Protein AF-A0A2K8UD78-F1 (afdb_monomer)

Organism: NCBI:txid1166950

Sequence (124 aa):
MNAIERAAAGLGLGLLLATGADGPFAATPTVAQVLAACARGAANGDRGVDAAMCEWYTAPCGCKPGQVDGSVYRWCLPVDESTPTTVRKVIAELRRAPDQTAAIDRVVPAILARLYPCTPGGPE

InterPro domains:
  IPR041238 Rap1a immunity protein [PF18602] (30-118)

Mean predicted aligned error: 11.89 Å

pLDDT: mean 79.91, std 20.1, range [38.03, 98.62]

Solvent-accessible surface area (backbone atoms only — not comparable to full-atom values): 7844 Å² total; per-residue (Å²): 134,88,82,85,88,78,91,75,95,74,89,81,85,79,84,75,89,79,74,82,73,75,76,94,65,79,75,69,54,25,39,50,56,42,53,51,25,36,54,55,4,53,76,54,74,62,43,61,70,34,20,52,51,26,46,67,68,44,42,95,58,67,85,43,90,83,47,50,98,81,46,92,57,58,56,35,78,58,95,86,63,50,62,72,60,50,27,53,53,45,54,57,50,59,74,67,46,91,62,46,74,44,45,33,84,61,49,45,46,55,49,44,24,69,77,23,57,66,56,94,89,56,82,125

Radius of gyration: 23.89 Å; Cα contacts (8 Å, |Δi|>4): 107; chains: 1; bounding box: 50×46×81 Å

Structure (mmCIF, N/CA/C/O backbone):
data_AF-A0A2K8UD78-F1
#
_entry.id   AF-A0A2K8UD78-F1
#
loop_
_atom_site.group_PDB
_atom_site.id
_atom_site.type_symbol
_atom_site.label_atom_id
_atom_site.label_alt_id
_atom_site.label_comp_id
_atom_site.label_asym_id
_atom_site.label_entity_id
_atom_site.label_seq_id
_atom_site.pdbx_PDB_ins_code
_atom_site.Cartn_x
_atom_site.Cartn_y
_atom_site.Cartn_z
_atom_site.occupancy
_atom_site.B_iso_or_equiv
_atom_site.auth_seq_id
_atom_site.auth_comp_id
_atom_site.auth_asym_id
_atom_site.auth_atom_id
_atom_site.pdbx_PDB_model_num
ATOM 1 N N . MET A 1 1 ? -29.667 33.786 63.195 1.00 38.94 1 MET A N 1
ATOM 2 C CA . MET A 1 1 ? -28.948 32.503 63.063 1.00 38.94 1 MET A CA 1
ATOM 3 C C . MET A 1 1 ? -29.460 31.818 61.809 1.00 38.94 1 MET A C 1
ATOM 5 O O . MET A 1 1 ? -30.658 31.591 61.746 1.00 38.94 1 MET A O 1
ATOM 9 N N . ASN A 1 2 ? -28.536 31.544 60.878 1.00 38.03 2 ASN A N 1
ATOM 10 C CA . ASN A 1 2 ? -28.632 30.717 59.657 1.00 38.03 2 ASN A CA 1
ATOM 11 C C . ASN A 1 2 ? -29.558 31.244 58.542 1.00 38.03 2 ASN A C 1
ATOM 13 O O . ASN A 1 2 ? -30.659 31.689 58.819 1.00 38.03 2 ASN A O 1
ATOM 17 N N . ALA A 1 3 ? -29.233 31.199 57.251 1.00 42.09 3 ALA A N 1
ATOM 18 C CA . ALA A 1 3 ? -28.007 30.990 56.480 1.00 42.09 3 ALA A CA 1
ATOM 19 C C . ALA A 1 3 ? -28.347 31.543 55.075 1.00 42.09 3 ALA A C 1
ATOM 21 O O . ALA A 1 3 ? -29.437 31.271 54.580 1.00 42.09 3 ALA A O 1
ATOM 22 N N . ILE A 1 4 ? -27.484 32.365 54.466 1.00 51.44 4 ILE A N 1
ATOM 23 C CA . ILE A 1 4 ? -27.744 32.980 53.152 1.00 51.44 4 ILE A CA 1
ATOM 24 C C . ILE A 1 4 ? -26.986 32.193 52.085 1.00 51.44 4 ILE A C 1
ATOM 26 O O . ILE A 1 4 ? -25.757 32.150 52.091 1.00 51.44 4 ILE A O 1
ATOM 30 N N . GLU A 1 5 ? -27.747 31.594 51.173 1.00 49.75 5 GLU A N 1
ATOM 31 C CA . GLU A 1 5 ? -27.287 31.055 49.899 1.00 49.75 5 GLU A CA 1
ATOM 32 C C . GLU A 1 5 ? -26.629 32.149 49.051 1.00 49.75 5 GLU A C 1
ATOM 34 O O . GLU A 1 5 ? -27.213 33.210 48.822 1.00 49.75 5 GLU A O 1
ATOM 39 N N . ARG A 1 6 ? -25.441 31.865 48.510 1.00 50.75 6 ARG A N 1
ATOM 40 C CA . ARG A 1 6 ? -24.939 32.518 47.297 1.00 50.75 6 ARG A CA 1
ATOM 41 C C . ARG A 1 6 ? -24.201 31.506 46.433 1.00 50.75 6 ARG A C 1
ATOM 43 O O . ARG A 1 6 ? -23.043 31.183 46.675 1.00 50.75 6 ARG A O 1
ATOM 50 N N . ALA A 1 7 ? -24.894 31.051 45.397 1.00 47.97 7 ALA A N 1
ATOM 51 C CA . ALA A 1 7 ? -24.274 30.601 44.165 1.00 47.97 7 ALA A CA 1
ATOM 52 C C . ALA A 1 7 ? -23.835 31.833 43.358 1.00 47.97 7 ALA A C 1
ATOM 54 O O . ALA A 1 7 ? -24.620 32.766 43.212 1.00 47.97 7 ALA A O 1
ATOM 55 N N . ALA A 1 8 ? -22.611 31.822 42.831 1.00 43.66 8 ALA A N 1
ATOM 56 C CA . ALA A 1 8 ? -22.270 32.374 41.518 1.00 43.66 8 ALA A CA 1
ATOM 57 C C . ALA A 1 8 ? -20.779 32.148 41.234 1.00 43.66 8 ALA A C 1
ATOM 59 O O . ALA A 1 8 ? -19.909 32.806 41.796 1.00 43.66 8 ALA A O 1
ATOM 60 N N . ALA A 1 9 ? -20.534 31.177 40.355 1.00 50.84 9 ALA A N 1
ATOM 61 C CA . ALA A 1 9 ? -19.676 31.300 39.182 1.00 50.84 9 ALA A CA 1
ATOM 62 C C . ALA A 1 9 ? -18.528 32.326 39.275 1.00 50.84 9 ALA A C 1
ATOM 64 O O . ALA A 1 9 ? -18.680 33.491 38.914 1.00 50.84 9 ALA A O 1
ATOM 65 N N . GLY A 1 10 ? -17.353 31.846 39.679 1.00 40.47 10 GLY A N 1
ATOM 66 C CA . GLY A 1 10 ? -16.090 32.567 39.577 1.00 40.47 10 GLY A CA 1
ATOM 67 C C . GLY A 1 10 ? -15.009 31.676 38.972 1.00 40.47 10 GLY A C 1
ATOM 68 O O . GLY A 1 10 ? -14.517 30.775 39.636 1.00 40.47 10 GLY A O 1
ATOM 69 N N . LEU A 1 11 ? -14.689 31.932 37.700 1.00 51.69 11 LEU A N 1
ATOM 70 C CA . LEU A 1 11 ? -13.363 31.818 37.074 1.00 51.69 11 LEU A CA 1
ATOM 71 C C . LEU A 1 11 ? -12.435 30.701 37.596 1.00 51.69 11 LEU A C 1
ATOM 73 O O . LEU A 1 11 ? -11.549 30.940 38.411 1.00 51.69 11 LEU A O 1
ATOM 77 N N . GLY A 1 12 ? -12.571 29.504 37.024 1.00 41.47 12 GLY A N 1
ATOM 78 C CA . GLY A 1 12 ? -11.552 28.453 37.072 1.00 41.47 12 GLY A CA 1
ATOM 79 C C . GLY A 1 12 ? -10.829 28.354 35.734 1.00 41.47 12 GLY A C 1
ATOM 80 O O . GLY A 1 12 ? -11.134 27.487 34.921 1.00 41.47 12 GLY A O 1
ATOM 81 N N . LEU A 1 13 ? -9.906 29.283 35.488 1.00 57.81 13 LEU A N 1
ATOM 82 C CA . LEU A 1 13 ? -8.905 29.171 34.435 1.00 57.81 13 LEU A CA 1
ATOM 83 C C . LEU A 1 13 ? -8.014 27.958 34.743 1.00 57.81 13 LEU A C 1
ATOM 85 O O . LEU A 1 13 ? -7.357 27.928 35.780 1.00 57.81 13 LEU A O 1
ATOM 89 N N . GLY A 1 14 ? -7.960 27.001 33.821 1.00 52.47 14 GLY A N 1
ATOM 90 C CA . GLY A 1 14 ? -6.900 26.000 33.786 1.00 52.47 14 GLY A CA 1
ATOM 91 C C . GLY A 1 14 ? -7.380 24.569 33.969 1.00 52.47 14 GLY A C 1
ATOM 92 O O . GLY A 1 14 ? -7.540 24.097 35.087 1.00 52.47 14 GLY A O 1
ATOM 93 N N . LEU A 1 15 ? -7.447 23.838 32.857 1.00 54.75 15 LEU A N 1
ATOM 94 C CA . LEU A 1 15 ? -6.851 22.510 32.850 1.00 54.75 15 LEU A CA 1
ATOM 95 C C . LEU A 1 15 ? -6.367 22.129 31.445 1.00 54.75 15 LEU A C 1
ATOM 97 O O . LEU A 1 15 ? -7.122 21.677 30.595 1.00 54.75 15 LEU A O 1
ATOM 101 N N . LEU A 1 16 ? -5.065 22.356 31.269 1.00 53.91 16 LEU A N 1
ATOM 102 C CA . LEU A 1 16 ? -4.115 21.478 30.589 1.00 53.91 16 LEU A CA 1
ATOM 103 C C . LEU A 1 16 ? -4.365 21.182 29.103 1.00 53.91 16 LEU A C 1
ATOM 105 O O . LEU A 1 16 ? -5.034 20.233 28.709 1.00 53.91 16 LEU A O 1
ATOM 109 N N . LEU A 1 17 ? -3.647 21.964 28.295 1.00 53.59 17 LEU A N 1
ATOM 110 C CA . LEU A 1 17 ? -2.929 21.511 27.106 1.00 53.59 17 LEU A CA 1
ATOM 111 C C . LEU A 1 17 ? -2.482 20.041 27.243 1.00 53.59 17 LEU A C 1
ATOM 113 O O . LEU A 1 17 ? -1.455 19.756 27.852 1.00 53.59 17 LEU A O 1
ATOM 117 N N . ALA A 1 18 ? -3.212 19.118 26.625 1.00 50.03 18 ALA A N 1
ATOM 118 C CA . ALA A 1 18 ? -2.654 17.841 26.197 1.00 50.03 18 ALA A CA 1
ATOM 119 C C . ALA A 1 18 ? -2.255 17.970 24.723 1.00 50.03 18 ALA A C 1
ATOM 121 O O . ALA A 1 18 ? -2.807 17.329 23.832 1.00 50.03 18 ALA A O 1
ATOM 122 N N . THR A 1 19 ? -1.290 18.850 24.460 1.00 52.69 19 THR A N 1
ATOM 123 C CA . THR A 1 19 ? -0.440 18.734 23.279 1.00 52.69 19 THR A CA 1
ATOM 124 C C . THR A 1 19 ? 0.425 17.495 23.481 1.00 52.69 19 THR A C 1
ATOM 126 O O . THR A 1 19 ? 1.540 17.588 23.991 1.00 52.69 19 THR A O 1
ATOM 129 N N . GLY A 1 20 ? -0.098 16.327 23.109 1.00 46.62 20 GLY A N 1
ATOM 130 C CA . GLY A 1 20 ? 0.703 15.129 22.864 1.00 46.62 20 GLY A CA 1
ATOM 131 C C . GLY A 1 20 ? 1.502 15.315 21.579 1.00 46.62 20 GLY A C 1
ATOM 132 O O . GLY A 1 20 ? 1.237 14.671 20.571 1.00 46.62 20 GLY A O 1
ATOM 133 N N . ALA A 1 21 ? 2.412 16.287 21.587 1.00 52.84 21 ALA A N 1
ATOM 134 C CA . ALA A 1 21 ? 3.475 16.403 20.610 1.00 52.84 21 ALA A CA 1
ATOM 135 C C . ALA A 1 21 ? 4.649 15.572 21.135 1.00 52.84 21 ALA A C 1
ATOM 137 O O . ALA A 1 21 ? 5.620 16.112 21.663 1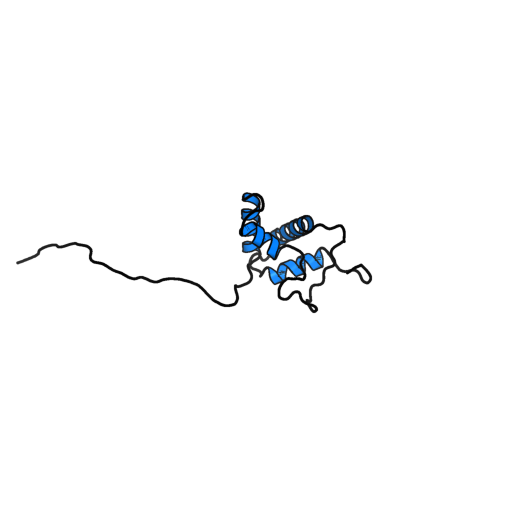.00 52.84 21 ALA A O 1
ATOM 138 N N . ASP A 1 22 ? 4.532 14.250 21.029 1.00 45.97 22 ASP A N 1
ATOM 139 C CA . ASP A 1 22 ? 5.671 13.353 21.191 1.00 45.97 22 ASP A CA 1
ATOM 140 C C . ASP A 1 22 ? 6.599 13.548 19.978 1.00 45.97 22 ASP A C 1
ATOM 142 O O . ASP A 1 22 ? 6.332 13.067 18.877 1.00 45.97 22 ASP A O 1
ATOM 146 N N . GLY A 1 23 ? 7.675 14.321 20.139 1.00 44.31 23 GLY A N 1
ATOM 147 C CA . GLY A 1 23 ? 8.802 14.311 19.195 1.00 44.31 23 GLY A CA 1
ATOM 148 C C . GLY A 1 23 ? 9.800 13.185 19.526 1.00 44.31 23 GLY A C 1
ATOM 149 O O . GLY A 1 23 ? 9.690 12.579 20.588 1.00 44.31 23 GLY A O 1
ATOM 150 N N . PRO A 1 24 ? 10.841 12.921 18.712 1.00 46.69 24 PRO A N 1
ATOM 151 C CA . PRO A 1 24 ? 11.036 13.200 17.299 1.00 46.6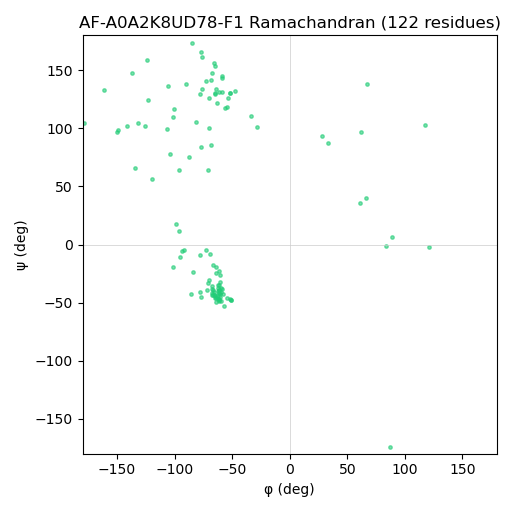9 24 PRO A CA 1
ATOM 152 C C . PRO A 1 24 ? 11.245 11.879 16.525 1.00 46.69 24 PRO A C 1
ATOM 154 O O . PRO A 1 24 ? 12.256 11.704 15.867 1.00 46.69 24 PRO A O 1
ATOM 157 N N . PHE A 1 25 ? 10.318 10.928 16.607 1.00 49.47 25 PHE A N 1
ATOM 158 C CA . PHE A 1 25 ? 10.178 9.839 15.634 1.00 49.47 25 PHE A CA 1
ATOM 159 C C . PHE A 1 25 ? 8.695 9.504 15.608 1.00 49.47 25 PHE A C 1
ATOM 161 O O . PHE A 1 25 ? 8.198 8.840 16.514 1.00 49.47 25 PHE A O 1
ATOM 168 N N . ALA A 1 26 ? 7.956 10.021 14.626 1.00 57.47 26 ALA A N 1
ATOM 169 C CA . ALA A 1 26 ? 6.579 9.586 14.444 1.00 57.47 26 ALA A CA 1
ATOM 170 C C . ALA A 1 26 ? 6.609 8.062 14.277 1.00 57.47 26 ALA A C 1
ATOM 172 O O . ALA A 1 26 ? 7.271 7.562 13.366 1.00 57.47 26 ALA A O 1
ATOM 173 N N . ALA A 1 27 ? 5.971 7.330 15.192 1.00 74.56 27 ALA A N 1
ATOM 174 C CA . ALA A 1 27 ? 5.868 5.885 15.075 1.00 74.56 27 ALA A CA 1
ATOM 175 C C . ALA A 1 27 ? 5.284 5.556 13.694 1.00 74.56 27 ALA A C 1
ATOM 177 O O . ALA A 1 27 ? 4.239 6.092 13.317 1.00 74.56 27 ALA A O 1
ATOM 178 N N . THR A 1 28 ? 5.985 4.713 12.931 1.00 86.50 28 THR A N 1
ATOM 179 C CA . THR A 1 28 ? 5.513 4.204 11.641 1.00 86.50 28 THR A CA 1
ATOM 180 C C . THR A 1 28 ? 4.071 3.707 11.789 1.00 86.50 28 THR A C 1
ATOM 182 O O . THR A 1 28 ? 3.795 2.948 12.726 1.00 86.50 28 THR A O 1
ATOM 185 N N . PRO A 1 29 ? 3.144 4.083 10.889 1.00 93.88 29 PRO A N 1
ATOM 186 C CA . PRO A 1 29 ? 1.761 3.664 11.018 1.00 93.88 29 PRO A CA 1
ATOM 187 C C . PRO A 1 29 ? 1.615 2.150 10.866 1.00 93.88 29 PRO A C 1
ATOM 189 O O . PRO A 1 29 ? 2.407 1.474 10.205 1.00 93.88 29 PRO A O 1
ATOM 192 N N . THR A 1 30 ? 0.571 1.607 11.475 1.00 97.00 30 THR A N 1
ATOM 193 C CA . THR A 1 30 ? 0.229 0.193 11.349 1.00 97.00 30 THR A CA 1
ATOM 194 C C . THR A 1 30 ? -0.452 -0.103 10.014 1.00 97.00 30 THR A C 1
ATOM 196 O O . THR A 1 30 ? -0.955 0.798 9.333 1.00 97.00 30 THR A O 1
ATOM 199 N N . VAL A 1 31 ? -0.537 -1.387 9.656 1.00 97.94 31 VAL A N 1
ATOM 200 C CA . VAL A 1 31 ? -1.332 -1.852 8.505 1.00 97.94 31 VAL A CA 1
ATOM 201 C C . VAL A 1 31 ? -2.766 -1.313 8.562 1.00 97.94 31 VAL A C 1
ATOM 203 O O . VAL A 1 31 ? -3.244 -0.748 7.577 1.00 97.94 31 VAL A O 1
ATOM 206 N N . ALA A 1 32 ? -3.431 -1.409 9.718 1.00 98.19 32 ALA A N 1
ATOM 207 C CA . ALA A 1 32 ? -4.795 -0.913 9.890 1.00 98.19 32 ALA A CA 1
ATOM 208 C C . ALA A 1 32 ? -4.912 0.598 9.634 1.00 98.19 32 ALA A C 1
ATOM 210 O O . ALA A 1 32 ? -5.853 1.044 8.976 1.00 98.19 32 ALA A O 1
ATOM 211 N N . GLN A 1 33 ? -3.960 1.392 10.134 1.00 98.19 33 GLN A N 1
ATOM 212 C CA . GLN A 1 33 ? -3.972 2.848 9.971 1.00 98.19 33 GLN A CA 1
ATOM 213 C C . GLN A 1 33 ? -3.821 3.251 8.501 1.00 98.19 33 GLN A C 1
ATOM 215 O O . GLN A 1 33 ? -4.579 4.097 8.021 1.00 98.19 33 GLN A O 1
ATOM 220 N N . VAL A 1 34 ? -2.909 2.605 7.769 1.00 98.06 34 VAL A N 1
ATOM 221 C CA . VAL A 1 34 ? -2.723 2.863 6.334 1.00 98.06 34 VAL A CA 1
ATOM 222 C C . VAL A 1 34 ? -3.934 2.403 5.526 1.00 98.06 34 VAL A C 1
ATOM 224 O O . VAL A 1 34 ? -4.399 3.146 4.666 1.00 98.06 34 VAL A O 1
ATOM 227 N N . LEU A 1 35 ? -4.522 1.240 5.826 1.00 98.62 35 LEU A N 1
ATOM 228 C CA . LEU A 1 35 ? -5.753 0.793 5.160 1.00 98.62 35 LEU A CA 1
ATOM 229 C C . LEU A 1 35 ? -6.927 1.749 5.401 1.00 98.62 35 LEU A C 1
ATOM 231 O O . LEU A 1 35 ? -7.694 2.022 4.474 1.00 98.62 35 LEU A O 1
ATOM 235 N N . ALA A 1 36 ? -7.055 2.288 6.615 1.00 98.50 36 ALA A N 1
ATOM 236 C CA . ALA A 1 36 ? -8.068 3.286 6.932 1.00 98.50 36 ALA A CA 1
ATOM 237 C C . ALA A 1 36 ? -7.834 4.597 6.164 1.00 98.50 36 ALA A C 1
ATOM 239 O O . ALA A 1 36 ? -8.790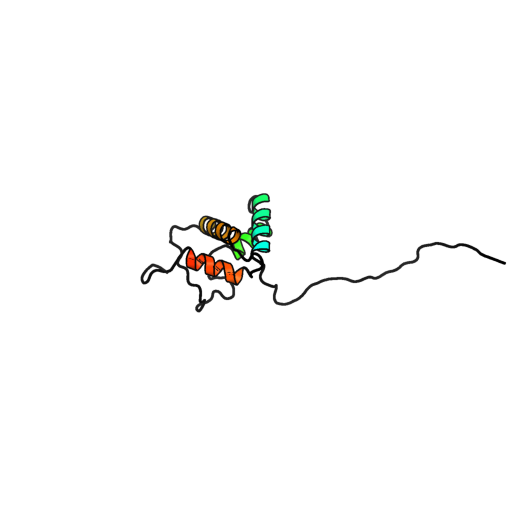 5.169 5.639 1.00 98.50 36 ALA A O 1
ATOM 240 N N . ALA A 1 37 ? -6.579 5.046 6.042 1.00 98.31 37 ALA A N 1
ATOM 241 C CA . ALA A 1 37 ? -6.223 6.195 5.212 1.00 98.31 37 ALA A CA 1
ATOM 242 C C . ALA A 1 37 ? -6.548 5.942 3.732 1.00 98.31 37 ALA A C 1
ATOM 244 O O . ALA A 1 37 ? -7.218 6.756 3.110 1.00 98.31 37 ALA A O 1
ATOM 245 N N . CYS A 1 38 ? -6.204 4.774 3.184 1.00 98.19 38 CYS A N 1
ATOM 246 C CA . CYS A 1 38 ? -6.566 4.404 1.815 1.00 98.19 38 CYS A CA 1
ATOM 247 C C . CYS A 1 38 ? -8.082 4.429 1.577 1.00 98.19 38 CYS A C 1
ATOM 249 O O . CYS A 1 38 ? -8.540 4.933 0.555 1.00 98.19 38 CYS A O 1
ATOM 251 N N . ALA A 1 39 ? -8.877 3.919 2.522 1.00 98.31 39 ALA A N 1
ATOM 252 C CA . ALA A 1 39 ? -10.334 3.940 2.411 1.00 98.31 39 ALA A CA 1
ATOM 253 C C . ALA A 1 39 ? -10.898 5.372 2.422 1.00 98.31 39 ALA A C 1
ATOM 255 O O . ALA A 1 39 ? -11.749 5.702 1.596 1.00 98.31 39 ALA A O 1
ATOM 256 N N . ARG A 1 40 ? -10.403 6.240 3.317 1.00 98.38 40 ARG A N 1
ATOM 257 C CA . ARG A 1 40 ? -10.806 7.655 3.365 1.00 98.38 40 ARG A CA 1
ATOM 258 C C . ARG A 1 40 ? -10.328 8.439 2.142 1.00 98.38 40 ARG A C 1
ATOM 260 O O . ARG A 1 40 ? -11.078 9.261 1.626 1.00 98.38 40 ARG A O 1
ATOM 267 N N . GLY A 1 41 ? -9.122 8.171 1.647 1.00 97.12 41 GLY A N 1
ATOM 268 C CA . GLY A 1 41 ? -8.591 8.760 0.417 1.00 97.12 41 GLY A CA 1
ATOM 269 C C . GLY A 1 41 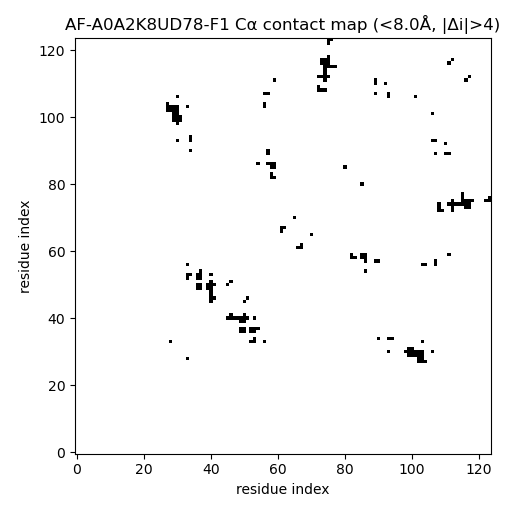? -9.462 8.419 -0.791 1.00 97.12 41 GLY A C 1
ATOM 270 O O . GLY A 1 41 ? -9.901 9.322 -1.500 1.00 97.12 41 GLY A O 1
ATOM 271 N N . ALA A 1 42 ? -9.815 7.141 -0.952 1.00 96.69 42 ALA A N 1
ATOM 272 C CA . ALA A 1 42 ? -10.700 6.682 -2.023 1.00 96.69 42 ALA A CA 1
ATOM 273 C C . ALA A 1 42 ? -12.100 7.315 -1.939 1.00 96.69 42 ALA A C 1
ATOM 275 O O . ALA A 1 42 ? -12.642 7.761 -2.950 1.00 96.69 42 ALA A O 1
ATOM 276 N N . ALA A 1 43 ? -12.671 7.428 -0.733 1.00 97.81 43 ALA A N 1
ATOM 277 C CA . ALA A 1 43 ? -13.956 8.104 -0.524 1.00 97.81 43 ALA A CA 1
ATOM 278 C C . ALA A 1 43 ? -13.926 9.596 -0.916 1.00 97.81 43 ALA A C 1
ATOM 280 O O . ALA A 1 43 ? -14.964 10.163 -1.248 1.00 97.81 43 ALA A O 1
ATOM 281 N N . ASN A 1 44 ? -12.740 10.212 -0.930 1.00 96.94 44 ASN A N 1
ATOM 282 C CA . ASN A 1 44 ? -12.506 11.592 -1.359 1.00 96.94 44 ASN A CA 1
ATOM 283 C C . ASN A 1 44 ? -11.986 11.700 -2.809 1.00 96.94 44 ASN A C 1
ATOM 285 O O . ASN A 1 44 ? -11.446 12.736 -3.207 1.00 96.94 44 ASN A O 1
ATOM 289 N N . GLY A 1 45 ? -12.138 10.641 -3.612 1.00 96.31 45 GLY A N 1
ATOM 290 C CA . GLY A 1 45 ? -11.701 10.615 -5.008 1.00 96.31 45 GLY A CA 1
ATOM 291 C C . GLY A 1 45 ? -10.183 10.694 -5.161 1.00 96.31 45 GLY A C 1
ATOM 292 O O . GLY A 1 45 ? -9.706 11.422 -6.032 1.00 96.31 45 GLY A O 1
ATOM 293 N N . ASP A 1 46 ? -9.459 10.001 -4.279 1.00 94.19 46 ASP A N 1
ATOM 294 C CA . ASP A 1 46 ? -7.997 9.880 -4.247 1.00 94.19 46 ASP A CA 1
ATOM 295 C C . ASP A 1 46 ? -7.268 11.223 -4.063 1.00 94.19 46 ASP A C 1
ATOM 297 O O . ASP A 1 46 ? -6.195 11.461 -4.614 1.00 94.19 46 ASP A O 1
ATOM 301 N N . ARG A 1 47 ? -7.852 12.128 -3.263 1.00 94.31 47 ARG A N 1
ATOM 302 C CA . ARG A 1 47 ? -7.279 13.446 -2.942 1.00 94.31 47 ARG A CA 1
ATOM 303 C C . ARG A 1 47 ? -7.122 13.666 -1.439 1.00 94.31 47 ARG A C 1
ATOM 305 O O . ARG A 1 47 ? -7.818 13.069 -0.620 1.00 94.31 47 ARG A O 1
ATOM 312 N N . GLY A 1 48 ? -6.233 14.594 -1.088 1.00 95.88 48 GLY A N 1
ATOM 313 C CA . GLY A 1 48 ? -5.997 15.024 0.290 1.00 95.88 48 GLY A CA 1
ATOM 314 C C . GLY A 1 48 ? -4.975 14.168 1.041 1.00 95.88 48 GLY A C 1
ATOM 315 O O . GLY A 1 48 ? -4.330 13.287 0.477 1.00 95.88 48 GLY A O 1
ATOM 316 N N . VAL A 1 49 ? -4.818 14.460 2.335 1.00 97.19 49 VAL A N 1
ATOM 317 C CA . VAL A 1 49 ? -3.754 13.887 3.182 1.00 97.19 49 VAL A CA 1
ATOM 318 C C . VAL A 1 49 ? -3.869 12.368 3.309 1.00 97.19 49 VAL A C 1
ATOM 320 O O . VAL A 1 49 ? -2.858 11.679 3.280 1.00 97.19 49 VAL A O 1
ATOM 323 N N . ASP A 1 50 ? -5.086 11.833 3.394 1.00 97.44 50 ASP A N 1
ATOM 324 C CA . ASP A 1 50 ? -5.313 10.388 3.494 1.00 97.44 50 ASP A CA 1
ATOM 325 C C . ASP A 1 50 ? -4.901 9.637 2.217 1.00 97.44 50 ASP A C 1
ATOM 327 O O . ASP A 1 50 ? -4.293 8.568 2.296 1.00 97.44 50 ASP A O 1
ATOM 331 N N . ALA A 1 51 ? -5.170 10.213 1.039 1.00 95.94 51 ALA A N 1
ATOM 332 C CA . ALA A 1 51 ? -4.720 9.651 -0.233 1.00 95.94 51 ALA A CA 1
ATOM 333 C C . ALA A 1 51 ? -3.189 9.714 -0.353 1.00 95.94 51 ALA A C 1
ATOM 335 O O . ALA A 1 51 ? -2.562 8.711 -0.686 1.00 95.94 51 ALA A O 1
ATOM 336 N N . ALA A 1 52 ? -2.584 10.846 0.022 1.00 95.06 52 ALA A N 1
ATOM 337 C CA . ALA A 1 52 ? -1.132 11.003 0.041 1.00 95.06 52 ALA A CA 1
ATOM 338 C C . ALA A 1 52 ? -0.456 10.037 1.029 1.00 95.06 52 ALA A C 1
ATOM 340 O O . ALA A 1 52 ? 0.575 9.455 0.709 1.00 95.06 52 ALA A O 1
ATOM 341 N N . MET A 1 53 ? -1.044 9.810 2.209 1.00 95.12 53 MET A N 1
ATOM 342 C CA . MET A 1 53 ? -0.559 8.815 3.170 1.00 95.12 53 MET A CA 1
ATOM 343 C C . MET A 1 53 ? -0.659 7.401 2.587 1.00 95.12 53 MET A C 1
ATOM 345 O O . MET A 1 53 ? 0.294 6.629 2.684 1.00 95.12 53 MET A O 1
ATOM 349 N N . CYS A 1 54 ? -1.795 7.059 1.973 1.00 96.31 54 CYS A N 1
ATOM 350 C CA . CYS A 1 54 ? -1.978 5.765 1.326 1.00 96.31 54 CYS A CA 1
ATOM 351 C C . CYS A 1 54 ? -0.902 5.522 0.262 1.00 96.31 54 CYS A C 1
ATOM 353 O O . CYS A 1 54 ? -0.203 4.508 0.312 1.00 96.31 54 CYS A O 1
ATOM 355 N N . GLU A 1 55 ? -0.729 6.467 -0.663 1.00 94.38 55 GLU A N 1
ATOM 356 C CA . GLU A 1 55 ? 0.273 6.385 -1.724 1.00 94.38 55 GLU A CA 1
ATOM 357 C C . GLU A 1 55 ? 1.687 6.316 -1.146 1.00 94.38 55 GLU A C 1
ATOM 359 O O . GLU A 1 55 ? 2.433 5.397 -1.483 1.00 94.38 55 GLU A O 1
ATOM 364 N N . TRP A 1 56 ? 2.030 7.208 -0.209 1.00 93.38 56 TRP A N 1
ATOM 365 C CA . TRP A 1 56 ? 3.345 7.240 0.425 1.00 93.38 56 TRP A CA 1
ATOM 366 C C . TRP A 1 56 ? 3.725 5.875 0.981 1.00 93.38 56 TRP A C 1
ATOM 368 O O . TRP A 1 56 ? 4.813 5.392 0.697 1.00 93.38 56 TRP A O 1
ATOM 378 N N . TYR A 1 57 ? 2.839 5.191 1.706 1.00 93.94 57 TYR A N 1
ATOM 379 C CA . TYR A 1 57 ? 3.195 3.912 2.318 1.00 93.94 57 TYR A CA 1
ATOM 380 C C . TYR A 1 57 ? 3.070 2.705 1.386 1.00 93.94 57 TYR A C 1
ATOM 382 O O . TYR A 1 57 ? 3.800 1.737 1.584 1.00 93.94 57 TYR A O 1
ATOM 390 N N . THR A 1 58 ? 2.248 2.757 0.337 1.00 95.00 58 THR A N 1
ATOM 391 C CA . THR A 1 58 ? 1.994 1.599 -0.545 1.00 95.00 58 THR A CA 1
ATOM 392 C C . THR A 1 58 ? 2.751 1.630 -1.873 1.00 95.00 58 THR A C 1
ATOM 394 O O . THR A 1 58 ? 2.924 0.578 -2.487 1.00 95.00 58 THR A O 1
ATOM 397 N N . ALA A 1 59 ? 3.237 2.795 -2.312 1.00 92.88 59 ALA A N 1
ATOM 398 C CA . ALA A 1 59 ? 3.977 2.915 -3.562 1.00 92.88 59 ALA A CA 1
ATOM 399 C C . ALA A 1 59 ? 5.349 2.209 -3.490 1.00 92.88 59 ALA A C 1
ATOM 401 O O . ALA A 1 59 ? 6.034 2.283 -2.454 1.00 92.88 59 ALA A O 1
ATOM 402 N N . PRO A 1 60 ? 5.776 1.550 -4.586 1.00 85.00 60 PRO A N 1
ATOM 403 C CA . PRO A 1 60 ? 7.085 0.920 -4.694 1.00 85.00 60 PRO A CA 1
ATOM 404 C C . PRO A 1 60 ? 8.156 1.993 -4.949 1.00 85.00 60 PRO A C 1
ATOM 406 O O . PRO A 1 60 ? 8.516 2.260 -6.089 1.00 85.00 60 PRO A O 1
ATOM 409 N N . CYS A 1 61 ? 8.658 2.641 -3.896 1.00 77.31 61 CYS A N 1
ATOM 410 C CA . CYS A 1 61 ? 9.758 3.605 -4.011 1.00 77.31 61 CYS A CA 1
ATOM 411 C C . CYS A 1 61 ? 10.936 3.208 -3.120 1.00 77.31 61 CYS A C 1
ATOM 413 O O . CYS A 1 61 ? 10.778 3.118 -1.902 1.00 77.31 61 CYS A O 1
ATOM 415 N N . GLY A 1 62 ? 12.128 3.058 -3.711 1.00 66.75 62 GLY A N 1
ATOM 416 C CA . GLY A 1 62 ? 13.395 2.937 -2.970 1.00 66.75 62 GLY A CA 1
ATOM 417 C C . GLY A 1 62 ? 13.813 4.235 -2.263 1.00 66.75 62 GLY A C 1
ATOM 418 O O . GLY A 1 62 ? 14.727 4.241 -1.451 1.00 66.75 62 GLY A O 1
ATOM 419 N N . CYS A 1 63 ? 13.106 5.340 -2.520 1.00 69.81 63 CYS A N 1
ATOM 420 C CA . CYS A 1 63 ? 13.336 6.639 -1.891 1.00 69.81 63 CYS A CA 1
ATOM 421 C C . CYS A 1 63 ? 12.899 6.722 -0.417 1.00 69.81 63 CYS A C 1
ATOM 423 O O . CYS A 1 63 ? 13.092 7.760 0.219 1.00 69.81 63 CYS A O 1
ATOM 425 N N . LYS A 1 64 ? 12.272 5.673 0.133 1.00 71.06 64 LYS A N 1
ATOM 426 C CA . LYS A 1 64 ? 11.807 5.681 1.524 1.00 71.06 64 LYS A CA 1
ATOM 427 C C . LYS A 1 64 ? 12.989 5.570 2.495 1.00 71.06 64 LYS A C 1
ATOM 429 O O . LYS A 1 64 ? 13.902 4.777 2.253 1.00 71.06 64 LYS A O 1
ATO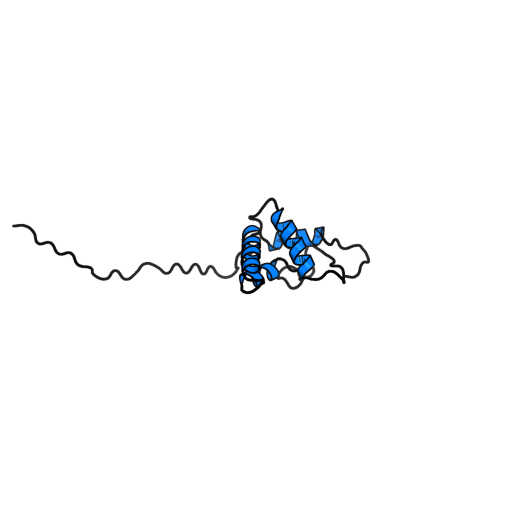M 434 N N . PRO A 1 65 ? 12.971 6.302 3.624 1.00 63.09 65 PRO A N 1
ATOM 435 C CA . PRO A 1 65 ? 13.976 6.141 4.669 1.00 63.09 65 PRO A CA 1
ATOM 436 C C . PRO A 1 65 ? 14.104 4.669 5.090 1.00 63.09 65 PRO A C 1
ATOM 438 O O . PRO A 1 65 ? 13.103 4.001 5.333 1.00 63.09 65 PRO A O 1
ATOM 441 N N . GLY A 1 66 ? 15.332 4.147 5.140 1.00 59.88 66 GLY A N 1
ATOM 442 C CA . GLY A 1 66 ? 15.598 2.743 5.484 1.00 59.88 66 GLY A CA 1
ATOM 443 C C . GLY A 1 66 ? 15.472 1.734 4.332 1.00 59.88 66 GLY A C 1
ATOM 444 O O . GLY A 1 66 ? 15.744 0.559 4.554 1.00 59.88 66 GLY A O 1
ATOM 445 N N . GLN A 1 67 ? 15.115 2.168 3.114 1.00 60.19 67 GLN A N 1
ATOM 446 C CA . GLN A 1 67 ? 15.141 1.341 1.891 1.00 60.19 67 GLN A CA 1
ATOM 447 C C . GLN A 1 67 ? 16.420 1.524 1.047 1.00 60.19 67 GLN A C 1
ATOM 449 O O . GLN A 1 67 ? 16.484 1.050 -0.083 1.00 60.19 67 GLN A O 1
ATOM 454 N N . VAL A 1 68 ? 17.443 2.191 1.592 1.00 50.66 68 VAL A N 1
ATOM 455 C CA . VAL A 1 68 ? 18.770 2.348 0.965 1.00 50.66 68 VAL A CA 1
ATOM 456 C C . VAL A 1 68 ? 19.515 1.013 0.836 1.00 50.66 68 VAL A C 1
ATOM 458 O O . VAL A 1 68 ? 19.245 0.072 1.587 1.00 50.66 68 VAL A O 1
ATOM 461 N N . ASP A 1 69 ? 20.454 0.962 -0.117 1.00 51.00 69 ASP A N 1
ATOM 462 C CA . ASP A 1 69 ? 21.332 -0.173 -0.435 1.00 51.00 69 ASP A CA 1
ATOM 463 C C . ASP A 1 69 ? 21.717 -0.984 0.815 1.00 51.00 69 ASP A C 1
ATOM 465 O O . ASP A 1 69 ? 22.426 -0.504 1.700 1.00 51.00 69 ASP A O 1
ATOM 469 N N . GLY A 1 70 ? 21.200 -2.215 0.906 1.00 52.38 70 GLY A N 1
ATOM 470 C CA . GLY A 1 70 ? 21.347 -3.084 2.083 1.00 52.38 70 GLY A CA 1
ATOM 471 C C . GLY A 1 70 ? 20.036 -3.533 2.742 1.00 52.38 70 GLY A C 1
ATOM 472 O O . GLY A 1 70 ? 20.079 -4.337 3.674 1.00 52.38 70 GLY A O 1
ATOM 473 N N . SER A 1 71 ? 18.872 -3.081 2.257 1.00 63.06 71 SER A N 1
ATOM 474 C CA . SER A 1 71 ? 17.575 -3.679 2.613 1.00 63.06 71 SER A CA 1
ATOM 475 C C . SER A 1 71 ? 17.592 -5.203 2.399 1.00 63.06 71 SER A C 1
ATOM 477 O O . SER A 1 71 ? 17.945 -5.695 1.325 1.00 63.06 71 SER A O 1
ATOM 479 N N . VAL A 1 72 ? 17.155 -5.967 3.408 1.00 66.25 72 VAL A N 1
ATOM 480 C CA . VAL A 1 72 ? 16.940 -7.425 3.282 1.00 66.25 72 VAL A CA 1
ATOM 481 C C . VAL A 1 72 ? 15.837 -7.768 2.275 1.00 66.25 72 VAL A C 1
ATOM 483 O O . VAL A 1 72 ? 15.782 -8.894 1.783 1.00 66.25 72 VAL A O 1
ATOM 486 N N . TYR A 1 73 ? 14.966 -6.808 1.955 1.00 70.69 73 TYR A N 1
ATOM 487 C CA . TYR A 1 73 ? 13.895 -6.965 0.981 1.00 70.69 73 TYR A CA 1
ATOM 488 C C . TYR A 1 73 ? 14.298 -6.303 -0.332 1.00 70.69 73 TYR A C 1
ATOM 490 O O . TYR A 1 73 ? 14.347 -5.079 -0.432 1.00 70.69 73 TYR A O 1
ATOM 498 N N . ARG A 1 74 ? 14.558 -7.132 -1.345 1.00 81.69 74 ARG A N 1
ATOM 499 C CA . ARG A 1 74 ? 14.743 -6.700 -2.734 1.00 81.69 74 ARG A CA 1
ATOM 500 C C . ARG A 1 74 ? 13.511 -7.068 -3.551 1.00 81.69 74 ARG A C 1
ATOM 502 O O . ARG A 1 74 ? 12.996 -8.177 -3.413 1.00 81.69 74 ARG A O 1
ATOM 509 N N . TRP A 1 75 ? 13.056 -6.144 -4.388 1.00 87.81 75 TRP A N 1
ATOM 510 C CA . TRP A 1 75 ? 11.982 -6.358 -5.355 1.00 87.81 75 TRP A CA 1
ATOM 511 C C . TRP A 1 75 ? 12.362 -5.716 -6.688 1.00 87.81 75 TRP A C 1
ATOM 513 O O . TRP A 1 75 ? 13.047 -4.698 -6.700 1.00 87.81 75 TRP A O 1
ATOM 523 N N . CYS A 1 76 ? 11.916 -6.310 -7.790 1.00 87.88 76 CYS A N 1
ATOM 524 C CA . CYS A 1 76 ? 12.238 -5.864 -9.144 1.00 87.88 76 CYS A CA 1
ATOM 525 C C . CYS A 1 76 ? 10.936 -5.645 -9.908 1.00 87.88 76 CYS A C 1
ATOM 527 O O . CYS A 1 76 ? 10.262 -6.600 -10.299 1.00 87.88 76 CYS A O 1
ATOM 529 N N . LEU A 1 77 ? 10.545 -4.379 -10.047 1.00 87.94 77 LEU A N 1
ATOM 530 C CA . LEU A 1 77 ? 9.278 -4.019 -10.668 1.00 87.94 77 LEU A CA 1
ATOM 531 C C . LEU A 1 77 ? 9.401 -4.119 -12.202 1.00 87.94 77 LEU A C 1
ATOM 533 O O . LEU A 1 77 ? 10.336 -3.547 -12.758 1.00 87.94 77 LEU A O 1
ATOM 537 N N . PRO A 1 78 ? 8.482 -4.807 -12.907 1.00 88.81 78 PRO A N 1
ATOM 538 C CA . PRO A 1 78 ? 8.484 -4.826 -14.368 1.00 88.81 78 PRO A CA 1
ATOM 539 C C . PRO A 1 78 ? 8.360 -3.417 -14.958 1.00 88.81 78 PRO A C 1
ATOM 541 O O . PRO A 1 78 ? 7.641 -2.576 -14.421 1.00 88.81 78 PRO A O 1
ATOM 544 N N . VAL A 1 79 ? 9.016 -3.168 -16.094 1.00 86.81 79 VAL A N 1
ATOM 545 C CA . VAL A 1 79 ? 9.034 -1.845 -16.753 1.00 86.81 79 VAL A CA 1
ATOM 546 C C . VAL A 1 79 ? 7.646 -1.346 -17.173 1.00 86.81 79 VAL A C 1
ATOM 548 O O . VAL A 1 79 ? 7.421 -0.143 -17.275 1.00 86.81 79 VAL A O 1
ATOM 551 N N . ASP A 1 80 ? 6.714 -2.262 -17.425 1.00 90.19 80 ASP A N 1
ATOM 552 C CA . ASP A 1 80 ? 5.329 -1.995 -17.809 1.00 90.19 80 ASP A CA 1
ATOM 553 C C . ASP A 1 80 ? 4.370 -1.923 -16.604 1.00 90.19 80 ASP A C 1
ATOM 555 O O . ASP A 1 80 ? 3.193 -1.577 -16.749 1.00 90.19 80 ASP A O 1
ATOM 559 N N . GLU A 1 81 ? 4.856 -2.195 -15.391 1.00 92.44 81 GLU A N 1
ATOM 560 C CA . GLU A 1 81 ? 4.053 -2.142 -14.178 1.00 92.44 81 GLU A CA 1
ATOM 561 C C . GLU A 1 81 ? 3.932 -0.699 -13.664 1.00 92.44 81 GLU A C 1
ATOM 563 O O . GLU A 1 81 ? 4.824 -0.125 -13.043 1.00 92.44 81 GLU A O 1
ATOM 568 N N . SER A 1 82 ? 2.758 -0.104 -13.866 1.00 93.06 82 SER A N 1
ATOM 569 C CA . SER A 1 82 ? 2.462 1.238 -13.351 1.00 93.06 82 SER A CA 1
ATOM 570 C C . SER A 1 82 ? 2.385 1.284 -11.810 1.00 93.06 82 SER A C 1
ATOM 572 O O . SER A 1 82 ? 1.826 0.373 -11.182 1.00 93.06 82 SER A O 1
ATOM 574 N N . THR A 1 83 ? 2.785 2.407 -11.205 1.00 91.38 83 THR A N 1
ATOM 575 C CA . THR A 1 83 ? 2.629 2.670 -9.759 1.00 91.38 83 THR A CA 1
ATOM 576 C C . THR A 1 83 ? 1.201 2.436 -9.241 1.00 91.38 83 THR A C 1
ATOM 578 O O . THR A 1 83 ? 1.058 1.696 -8.265 1.00 91.38 83 THR A O 1
ATOM 581 N N . PRO A 1 84 ? 0.120 2.944 -9.877 1.00 93.19 84 PRO A N 1
ATOM 582 C CA . PRO A 1 84 ? -1.241 2.712 -9.385 1.00 93.19 84 PRO A CA 1
ATOM 583 C C . PRO A 1 84 ? -1.637 1.231 -9.357 1.00 93.19 84 PRO A C 1
ATOM 585 O O . PRO A 1 84 ? -2.369 0.797 -8.469 1.00 93.19 84 PRO A O 1
ATOM 588 N N . THR A 1 85 ? -1.161 0.437 -10.321 1.00 95.31 85 THR A N 1
AT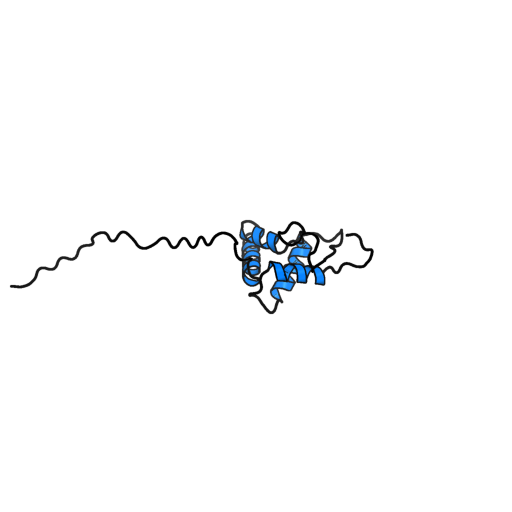OM 589 C CA . THR A 1 85 ? -1.417 -1.012 -10.344 1.00 95.31 85 THR A CA 1
ATOM 590 C C . THR A 1 85 ? -0.703 -1.713 -9.195 1.00 95.31 85 THR A C 1
ATOM 592 O O . THR A 1 85 ? -1.337 -2.497 -8.481 1.00 95.31 85 THR A O 1
ATOM 595 N N . THR A 1 86 ? 0.554 -1.352 -8.938 1.00 95.19 86 THR A N 1
ATOM 596 C CA . THR A 1 86 ? 1.313 -1.878 -7.798 1.00 95.19 86 THR A CA 1
ATOM 597 C C . THR A 1 86 ? 0.663 -1.513 -6.467 1.00 95.19 86 THR A C 1
ATOM 599 O O . THR A 1 86 ? 0.437 -2.388 -5.634 1.00 95.19 86 THR A O 1
ATOM 602 N N . VAL A 1 87 ? 0.270 -0.248 -6.285 1.00 95.88 87 VAL A N 1
ATOM 603 C CA . VAL A 1 87 ? -0.433 0.230 -5.083 1.00 95.88 87 VAL A CA 1
ATOM 604 C C . VAL A 1 87 ? -1.696 -0.594 -4.817 1.00 95.88 87 VAL A C 1
ATOM 606 O O . VAL A 1 87 ? -1.900 -1.072 -3.700 1.00 95.88 87 VAL A O 1
ATOM 609 N N . ARG A 1 88 ? -2.522 -0.850 -5.843 1.00 96.81 88 ARG A N 1
ATOM 610 C CA . ARG A 1 88 ? -3.725 -1.691 -5.695 1.00 96.81 88 ARG A CA 1
ATOM 611 C C . ARG A 1 88 ? -3.391 -3.120 -5.261 1.00 96.81 88 ARG A C 1
ATOM 613 O O . ARG A 1 88 ? -4.084 -3.657 -4.395 1.00 96.81 88 ARG A O 1
ATOM 620 N N . LYS A 1 89 ? -2.343 -3.728 -5.829 1.00 98.00 89 LYS A N 1
ATOM 621 C CA . LYS A 1 89 ? -1.876 -5.072 -5.441 1.00 98.00 89 LYS A CA 1
ATOM 622 C C . LYS A 1 89 ? -1.392 -5.094 -3.987 1.00 98.00 89 LYS A C 1
ATOM 624 O O . LYS A 1 89 ? -1.801 -5.969 -3.228 1.00 98.00 89 LYS A O 1
ATOM 629 N N . VAL A 1 90 ? -0.611 -4.098 -3.565 1.00 97.88 90 VAL A N 1
ATOM 630 C CA . VAL A 1 90 ? -0.139 -3.967 -2.176 1.00 97.88 90 VAL A CA 1
ATOM 631 C C . VAL A 1 90 ? -1.312 -3.815 -1.205 1.00 97.88 90 VAL A C 1
ATOM 633 O O . VAL A 1 90 ? -1.377 -4.544 -0.218 1.00 97.88 90 VAL A O 1
ATOM 636 N N . ILE A 1 91 ? -2.284 -2.942 -1.491 1.00 98.38 91 ILE A N 1
ATOM 637 C CA . ILE A 1 91 ? -3.483 -2.766 -0.649 1.00 98.38 91 ILE A CA 1
ATOM 638 C C . ILE A 1 91 ? -4.274 -4.076 -0.525 1.00 98.38 91 ILE A C 1
ATOM 640 O O . ILE A 1 91 ? -4.759 -4.405 0.560 1.00 98.38 91 ILE A O 1
ATOM 644 N N . ALA A 1 92 ? -4.408 -4.838 -1.615 1.00 98.44 92 ALA A N 1
ATOM 645 C CA . ALA A 1 92 ? -5.087 -6.131 -1.590 1.00 98.44 92 ALA A CA 1
ATOM 646 C C . ALA A 1 92 ? -4.388 -7.136 -0.656 1.00 98.44 92 ALA A C 1
ATOM 648 O O . ALA A 1 92 ? -5.065 -7.849 0.084 1.00 98.44 92 ALA A O 1
ATOM 649 N N . GLU A 1 93 ? -3.055 -7.153 -0.637 1.00 98.44 93 GLU A N 1
ATOM 650 C CA . GLU A 1 93 ? -2.269 -8.001 0.265 1.00 98.44 93 GLU A CA 1
ATOM 651 C C . GLU A 1 93 ? -2.326 -7.519 1.722 1.00 98.44 93 GLU A C 1
ATOM 653 O O . GLU A 1 93 ? -2.486 -8.334 2.628 1.00 98.44 93 GLU A O 1
ATOM 658 N N . LEU A 1 94 ? -2.291 -6.205 1.968 1.00 98.31 94 LEU A N 1
ATOM 659 C CA . LEU A 1 94 ? -2.444 -5.635 3.313 1.00 98.31 94 LEU A CA 1
ATOM 660 C C . LEU A 1 94 ? -3.792 -6.006 3.950 1.00 98.31 94 LEU A C 1
ATOM 662 O O . LEU A 1 94 ? -3.853 -6.312 5.139 1.00 98.31 94 LEU A O 1
ATOM 666 N N . ARG A 1 95 ? -4.875 -6.052 3.164 1.00 98.44 95 ARG A N 1
ATOM 667 C CA . ARG A 1 95 ? -6.200 -6.503 3.639 1.00 98.44 95 ARG A CA 1
ATOM 668 C C . ARG A 1 95 ? -6.227 -7.973 4.058 1.00 98.44 95 ARG A C 1
ATOM 670 O O . ARG A 1 95 ? -7.084 -8.359 4.844 1.00 98.44 95 ARG A O 1
ATOM 677 N N . ARG A 1 96 ? -5.318 -8.789 3.522 1.00 98.06 96 ARG A N 1
ATOM 678 C CA . ARG A 1 96 ? -5.168 -10.214 3.851 1.00 98.06 96 ARG A CA 1
ATOM 679 C C . ARG A 1 96 ? -4.131 -10.455 4.948 1.00 98.06 96 ARG A C 1
ATOM 681 O O . ARG A 1 96 ? -3.966 -11.596 5.372 1.00 98.06 96 ARG A O 1
ATOM 688 N N . ALA A 1 97 ? -3.419 -9.417 5.392 1.00 96.19 97 ALA A N 1
ATOM 689 C CA . ALA A 1 97 ? -2.390 -9.554 6.409 1.00 96.19 97 ALA A CA 1
ATOM 690 C C . ALA A 1 97 ? -3.018 -9.999 7.745 1.00 96.19 97 ALA A C 1
ATOM 692 O O . ALA A 1 97 ? -3.983 -9.372 8.196 1.00 96.19 97 ALA A O 1
ATOM 693 N N . PRO A 1 98 ? -2.477 -11.049 8.393 1.00 95.06 98 PRO A N 1
ATOM 694 C CA . PRO A 1 98 ? -3.034 -11.573 9.640 1.00 95.06 98 PRO A CA 1
ATOM 695 C C . PRO A 1 98 ? -2.820 -10.617 10.818 1.00 95.06 98 PRO A C 1
ATOM 697 O O . PRO A 1 98 ? -3.649 -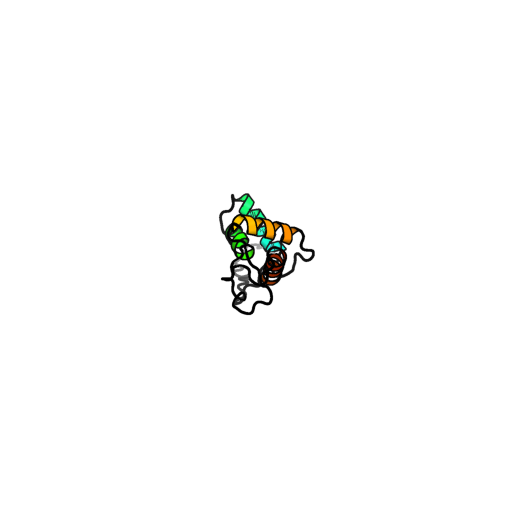10.557 11.721 1.00 95.06 98 PRO A O 1
ATOM 700 N N . ASP A 1 99 ? -1.727 -9.852 10.797 1.00 97.00 99 ASP A N 1
ATOM 701 C CA . ASP A 1 99 ? -1.407 -8.858 11.815 1.00 97.00 99 ASP A CA 1
ATOM 702 C C . ASP A 1 99 ? -1.636 -7.443 11.274 1.00 97.00 99 ASP A C 1
ATOM 704 O O . ASP A 1 99 ? -0.808 -6.869 10.565 1.00 97.00 99 ASP A O 1
ATOM 708 N N . GLN A 1 100 ? -2.785 -6.877 11.634 1.00 97.38 100 GLN A N 1
ATOM 709 C CA . GLN A 1 100 ? -3.178 -5.513 11.282 1.00 97.38 100 GLN A CA 1
ATOM 710 C C . GLN A 1 100 ? -2.484 -4.442 12.153 1.00 97.38 100 GLN A C 1
ATOM 712 O O . GLN A 1 100 ? -2.583 -3.248 11.862 1.00 97.38 100 GLN A O 1
ATOM 717 N N . THR A 1 101 ? -1.774 -4.851 13.211 1.00 97.12 101 THR A N 1
ATOM 718 C CA . THR A 1 101 ? -1.023 -3.969 14.122 1.00 97.12 101 THR A CA 1
ATOM 719 C C . THR A 1 101 ? 0.453 -3.839 13.749 1.00 97.12 101 THR A C 1
ATOM 721 O O . THR A 1 101 ? 1.131 -2.943 14.249 1.00 97.12 101 THR A O 1
ATOM 724 N N . ALA A 1 102 ? 0.946 -4.673 12.830 1.00 95.38 102 ALA A N 1
ATOM 725 C CA . ALA A 1 102 ? 2.316 -4.607 12.341 1.00 95.38 102 ALA A CA 1
ATOM 726 C C . ALA A 1 102 ? 2.645 -3.242 11.711 1.00 95.38 102 ALA A C 1
ATOM 728 O O . ALA A 1 102 ? 1.822 -2.642 11.014 1.00 95.38 102 ALA A O 1
ATOM 729 N N . ALA A 1 103 ? 3.880 -2.778 11.917 1.00 93.81 103 ALA A N 1
ATOM 730 C CA . ALA A 1 103 ? 4.394 -1.545 11.325 1.00 93.81 103 ALA A CA 1
ATOM 731 C C . ALA A 1 103 ? 4.484 -1.657 9.794 1.00 93.81 103 ALA A C 1
ATOM 733 O O . ALA A 1 103 ? 5.073 -2.609 9.266 1.00 93.81 103 ALA A O 1
ATOM 734 N N . ILE A 1 104 ? 3.939 -0.672 9.077 1.00 92.81 104 ILE A N 1
ATOM 735 C CA . ILE A 1 104 ? 3.806 -0.733 7.619 1.00 92.81 104 ILE A CA 1
ATOM 736 C C . ILE A 1 104 ? 5.158 -0.817 6.899 1.00 92.81 104 ILE A C 1
ATOM 738 O O . ILE A 1 104 ? 5.281 -1.562 5.926 1.00 92.81 104 ILE A O 1
ATOM 742 N N . ASP A 1 105 ? 6.191 -0.157 7.432 1.00 88.75 105 ASP A N 1
ATOM 743 C CA . ASP A 1 105 ? 7.540 -0.139 6.850 1.00 88.75 105 ASP A CA 1
ATOM 744 C C . ASP A 1 105 ? 8.226 -1.512 6.892 1.00 88.75 105 ASP A C 1
ATOM 746 O O . ASP A 1 105 ? 9.167 -1.754 6.143 1.00 88.75 105 ASP A O 1
ATOM 750 N N . ARG A 1 106 ? 7.743 -2.448 7.721 1.00 88.12 106 ARG A N 1
ATOM 751 C CA . ARG A 1 106 ? 8.163 -3.858 7.665 1.00 88.12 106 ARG A CA 1
ATOM 752 C C . ARG A 1 106 ? 7.342 -4.639 6.641 1.00 88.12 106 ARG A C 1
ATOM 754 O O . ARG A 1 106 ? 7.879 -5.481 5.925 1.00 88.12 106 ARG A O 1
ATOM 761 N N . VAL A 1 107 ? 6.032 -4.412 6.618 1.00 93.38 107 VAL A N 1
ATOM 762 C CA . VAL A 1 107 ? 5.083 -5.262 5.888 1.00 93.38 107 VAL A CA 1
ATOM 763 C C . VAL A 1 107 ? 5.120 -4.990 4.386 1.00 93.38 107 VAL A C 1
ATOM 765 O O . VAL A 1 107 ? 5.158 -5.938 3.603 1.00 93.38 107 VAL A O 1
ATOM 768 N N . VAL A 1 108 ? 5.135 -3.724 3.962 1.00 93.56 108 VAL A N 1
ATOM 769 C CA . VAL A 1 108 ? 5.078 -3.377 2.532 1.00 93.56 108 VAL A CA 1
ATOM 770 C C . VAL A 1 108 ? 6.307 -3.864 1.760 1.00 93.56 108 VAL A C 1
ATOM 772 O O . VAL A 1 108 ? 6.102 -4.507 0.731 1.00 93.56 108 VAL A O 1
ATOM 775 N N . PRO A 1 109 ? 7.556 -3.677 2.228 1.00 90.69 109 PRO A N 1
ATOM 776 C CA . PRO A 1 109 ? 8.722 -4.229 1.534 1.00 90.69 109 PRO A CA 1
ATOM 777 C C . PRO A 1 109 ? 8.667 -5.755 1.391 1.00 90.69 109 PRO A C 1
ATOM 779 O O . PRO A 1 109 ? 8.988 -6.287 0.331 1.00 90.69 109 PRO A O 1
ATOM 782 N N . ALA A 1 110 ? 8.179 -6.469 2.412 1.00 91.50 110 ALA A N 1
ATOM 783 C CA . ALA A 1 110 ? 7.994 -7.919 2.347 1.00 91.50 110 ALA A CA 1
ATOM 784 C C . ALA A 1 110 ? 6.892 -8.337 1.353 1.00 91.50 110 ALA A C 1
ATOM 786 O O . ALA A 1 110 ? 7.006 -9.368 0.687 1.00 91.50 110 ALA A O 1
ATOM 787 N N . ILE A 1 111 ? 5.816 -7.549 1.234 1.00 95.31 111 ILE A N 1
ATOM 788 C CA . ILE A 1 111 ? 4.786 -7.739 0.203 1.00 95.31 111 ILE A CA 1
ATOM 789 C C . ILE A 1 111 ? 5.384 -7.519 -1.188 1.00 95.31 111 ILE A C 1
ATOM 791 O O . ILE A 1 111 ? 5.217 -8.376 -2.051 1.00 95.31 111 ILE A O 1
ATOM 795 N N . LEU A 1 112 ? 6.098 -6.411 -1.399 1.00 93.81 112 LEU A N 1
ATOM 796 C CA . LEU A 1 112 ? 6.710 -6.081 -2.685 1.00 93.81 112 LEU A CA 1
ATOM 797 C C . LEU A 1 112 ? 7.717 -7.150 -3.121 1.00 93.81 112 LEU A C 1
ATOM 799 O O . LEU A 1 112 ? 7.630 -7.625 -4.248 1.00 93.81 112 LEU A O 1
ATOM 803 N N . ALA A 1 113 ? 8.590 -7.606 -2.219 1.00 91.94 113 ALA A N 1
ATOM 804 C CA . ALA A 1 113 ? 9.557 -8.670 -2.499 1.00 91.94 113 ALA A CA 1
ATOM 805 C C . ALA A 1 113 ? 8.894 -10.003 -2.893 1.00 91.94 113 ALA A C 1
ATOM 807 O O . ALA A 1 113 ? 9.437 -10.753 -3.700 1.00 91.94 113 ALA A O 1
ATOM 808 N N . ARG A 1 114 ? 7.703 -10.301 -2.354 1.00 94.06 114 ARG A N 1
ATOM 809 C CA . ARG A 1 114 ? 6.923 -11.490 -2.732 1.00 94.06 114 ARG A CA 1
ATOM 810 C C . ARG A 1 114 ? 6.193 -11.316 -4.064 1.00 94.06 114 ARG A C 1
ATOM 812 O O . ARG A 1 114 ? 6.109 -12.271 -4.828 1.00 94.06 114 ARG A O 1
ATOM 819 N N . LEU A 1 115 ? 5.619 -10.138 -4.310 1.00 94.94 115 LEU A N 1
ATOM 820 C CA . LEU A 1 115 ? 4.879 -9.845 -5.542 1.00 94.94 115 LEU A CA 1
ATOM 821 C C . LEU A 1 115 ? 5.805 -9.721 -6.756 1.00 94.94 115 LEU A C 1
ATOM 823 O O . LEU A 1 115 ? 5.409 -10.085 -7.859 1.00 94.94 115 LEU A O 1
ATOM 827 N N . TYR A 1 116 ? 7.018 -9.215 -6.541 1.00 92.75 116 TYR A N 1
ATOM 828 C CA . TYR A 1 116 ? 7.971 -8.871 -7.591 1.00 92.75 116 TYR A CA 1
ATOM 829 C C . TYR A 1 116 ? 9.372 -9.399 -7.248 1.00 92.75 116 TYR A C 1
ATOM 831 O O . TYR A 1 116 ? 10.287 -8.614 -6.981 1.00 92.75 116 TYR A O 1
ATOM 839 N N . PRO A 1 117 ? 9.558 -10.730 -7.202 1.00 90.94 117 PRO A N 1
ATOM 840 C CA . PRO A 1 117 ? 10.857 -11.309 -6.901 1.00 90.94 117 PRO A CA 1
ATOM 841 C C . PRO A 1 117 ? 11.872 -10.954 -7.994 1.00 90.94 117 PRO A C 1
ATOM 843 O O . PRO A 1 117 ? 11.604 -11.095 -9.187 1.00 90.94 117 PRO A O 1
ATOM 846 N N . CYS A 1 118 ? 13.068 -10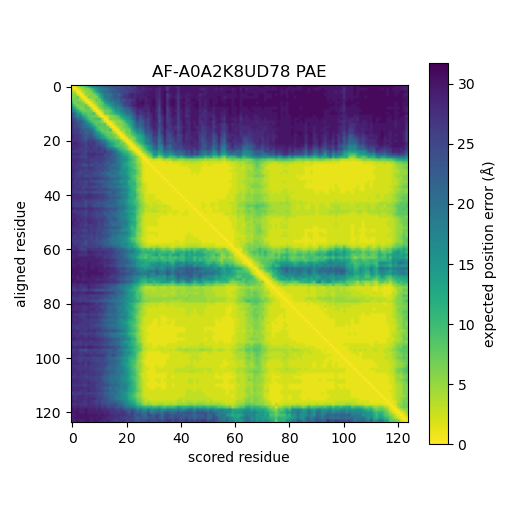.536 -7.586 1.00 86.25 118 CYS A N 1
ATOM 847 C CA . CYS A 1 118 ? 14.173 -10.320 -8.513 1.00 86.25 118 CYS A CA 1
ATOM 848 C C . CYS A 1 118 ? 14.688 -11.656 -9.061 1.00 86.25 118 CYS A C 1
ATOM 850 O O . CYS A 1 118 ? 15.056 -12.549 -8.296 1.00 86.25 118 CYS A O 1
ATOM 852 N N . THR A 1 119 ? 14.749 -11.783 -10.387 1.00 81.62 119 THR A N 1
ATOM 853 C CA . THR A 1 119 ? 15.387 -12.932 -11.046 1.00 81.62 119 THR A CA 1
ATOM 854 C C . THR A 1 119 ? 16.864 -12.616 -11.282 1.00 81.62 119 THR A C 1
ATOM 856 O O . THR A 1 119 ? 17.171 -11.500 -11.704 1.00 81.62 119 THR A O 1
ATOM 859 N N . PRO A 1 120 ? 17.796 -13.560 -11.055 1.00 70.50 120 PRO A N 1
ATOM 860 C CA . PRO A 1 120 ? 19.193 -13.361 -11.426 1.00 70.50 120 PRO A CA 1
ATOM 861 C C . PRO A 1 120 ? 19.318 -13.000 -12.917 1.00 70.50 120 PRO A C 1
ATOM 863 O O . PRO A 1 120 ? 18.929 -13.790 -13.774 1.00 70.50 120 PRO A O 1
ATOM 866 N N . GLY A 1 121 ? 19.843 -11.807 -13.220 1.00 65.00 121 GLY A N 1
ATOM 867 C CA . GLY A 1 121 ? 20.068 -11.323 -14.591 1.00 65.00 121 GLY A CA 1
ATOM 868 C C . GLY A 1 121 ? 18.901 -10.575 -15.253 1.00 65.00 121 GLY A C 1
ATOM 869 O O . GLY A 1 121 ? 18.991 -10.275 -16.441 1.00 65.00 121 GLY A O 1
ATOM 870 N N . GLY A 1 122 ? 17.817 -10.280 -14.527 1.00 58.78 122 GLY A N 1
ATOM 871 C CA . GLY A 1 122 ? 16.773 -9.360 -14.999 1.00 58.78 122 GLY A CA 1
ATOM 872 C C . GLY A 1 122 ? 17.205 -7.888 -14.907 1.00 58.78 122 GLY A C 1
ATOM 873 O O . GLY A 1 122 ? 18.158 -7.593 -14.186 1.00 58.78 122 GLY A O 1
ATOM 874 N N . PRO A 1 123 ? 16.536 -6.968 -15.628 1.00 56.03 123 PRO A N 1
ATOM 875 C CA . PRO A 1 123 ? 16.769 -5.539 -15.442 1.00 56.03 123 PRO A CA 1
ATOM 876 C C . PRO A 1 123 ? 16.415 -5.138 -14.001 1.00 56.03 123 PRO A C 1
ATOM 878 O O . PRO A 1 123 ? 15.358 -5.532 -13.500 1.00 56.03 123 PRO A O 1
ATOM 881 N N . GLU A 1 124 ? 17.333 -4.415 -13.355 1.00 52.81 124 GLU A N 1
ATOM 882 C CA . GLU A 1 124 ? 17.136 -3.760 -12.051 1.00 52.81 124 GLU A CA 1
ATOM 883 C C . GLU A 1 124 ? 16.247 -2.518 -12.174 1.00 52.81 124 GLU A C 1
ATOM 885 O O . GLU A 1 124 ? 16.391 -1.781 -13.181 1.00 52.81 124 GLU A O 1
#

Foldseek 3Di:
DDDDDDDDDDDDPDDDDPPPPPDDDDQFAFLLQLLVLCVVCVVVVLDDDSSVSNLVLQFPDCPD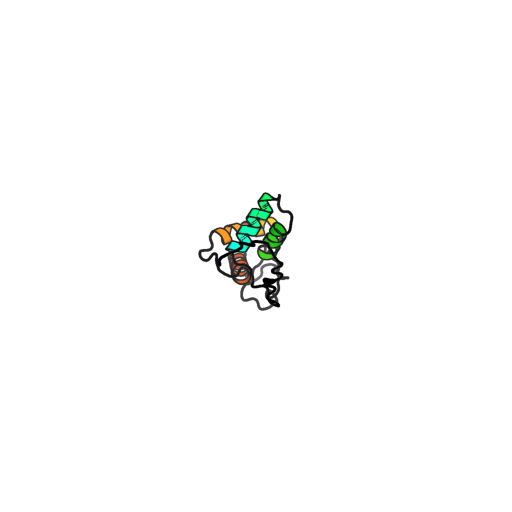PPSPDPPPQDFDDDPPDDRVNSSVQLSVVSVVDPDRGDRSVVRNSVSRCVVGPDDVPDDD

Secondary structure (DSSP, 8-state):
-----------------------S-PPPPBHHHHHHHHHHHHHTTS-SHHHHHHHHHHS--TTSTT-STT-S------TT--HHHHHHHHHHHHHH-S-TTSBHHHHHHHHHHHHSPPPTTS--